Protein AF-A0A7S0WQD4-F1 (afdb_monomer_lite)

Radius of gyration: 17.94 Å; chains: 1; bounding box: 53×34×39 Å

Structure (mmCIF, N/CA/C/O backbone):
data_AF-A0A7S0WQD4-F1
#
_entry.id   AF-A0A7S0WQD4-F1
#
loop_
_atom_site.group_PDB
_atom_site.id
_atom_site.type_symbol
_atom_site.label_atom_id
_atom_site.label_alt_id
_atom_site.label_comp_id
_atom_site.label_asym_id
_atom_site.label_entity_id
_atom_site.label_seq_id
_atom_site.pdbx_PDB_ins_code
_atom_site.Cartn_x
_atom_site.Cartn_y
_atom_site.Cartn_z
_atom_site.occupancy
_atom_site.B_iso_or_equiv
_atom_site.auth_seq_id
_atom_site.auth_comp_id
_atom_site.auth_asym_id
_atom_site.auth_atom_id
_atom_site.pdbx_PDB_model_num
ATOM 1 N N . GLU A 1 1 ? 4.208 2.643 -16.995 1.00 65.19 1 GLU A N 1
ATOM 2 C CA . GLU A 1 1 ? 3.955 1.418 -17.785 1.00 65.19 1 GLU A CA 1
ATOM 3 C C . GLU A 1 1 ? 4.575 0.140 -17.191 1.00 65.19 1 GLU A C 1
ATOM 5 O O . GLU A 1 1 ? 3.998 -0.411 -16.260 1.00 65.19 1 GLU A O 1
ATOM 10 N N . ALA A 1 2 ? 5.738 -0.353 -17.652 1.00 73.69 2 ALA A N 1
ATOM 11 C CA . ALA A 1 2 ? 6.210 -1.702 -17.290 1.00 73.69 2 ALA A CA 1
ATOM 12 C C . ALA A 1 2 ? 6.455 -1.903 -15.780 1.00 73.69 2 ALA A C 1
ATOM 14 O O . ALA A 1 2 ? 5.956 -2.863 -15.207 1.00 73.69 2 ALA A O 1
ATOM 15 N N . ARG A 1 3 ? 7.162 -0.982 -15.107 1.00 71.12 3 ARG A N 1
ATOM 16 C CA . ARG A 1 3 ? 7.429 -1.081 -13.654 1.00 71.12 3 ARG A CA 1
ATOM 17 C C . ARG A 1 3 ? 6.155 -1.086 -12.817 1.00 71.12 3 ARG A C 1
ATOM 19 O O . ARG A 1 3 ? 6.072 -1.823 -11.846 1.00 71.12 3 ARG A O 1
ATOM 26 N N . GLU A 1 4 ? 5.170 -0.283 -13.198 1.00 69.19 4 GLU A N 1
ATOM 27 C CA . GLU A 1 4 ? 3.896 -0.192 -12.482 1.00 69.19 4 GLU A CA 1
ATOM 28 C C . GLU A 1 4 ? 3.132 -1.507 -12.585 1.00 69.19 4 GLU A C 1
ATOM 30 O O . GLU A 1 4 ? 2.731 -2.060 -11.566 1.00 69.19 4 GLU A O 1
ATOM 35 N N . HIS A 1 5 ? 3.051 -2.085 -13.787 1.00 74.25 5 HIS A N 1
ATOM 36 C CA . HIS A 1 5 ? 2.443 -3.399 -13.973 1.00 74.25 5 HIS A CA 1
ATOM 37 C C . HIS A 1 5 ? 3.157 -4.476 -13.149 1.00 74.25 5 HIS A C 1
ATOM 39 O O . HIS A 1 5 ? 2.519 -5.257 -12.452 1.00 74.25 5 HIS A O 1
ATOM 45 N N . VAL A 1 6 ? 4.490 -4.487 -13.164 1.00 77.69 6 VAL A N 1
ATOM 46 C CA . VAL A 1 6 ? 5.286 -5.459 -12.409 1.00 77.69 6 VAL A CA 1
ATOM 47 C C . VAL A 1 6 ? 5.073 -5.343 -10.899 1.00 77.69 6 VAL A C 1
ATOM 49 O O . VAL A 1 6 ? 4.974 -6.364 -10.221 1.00 77.69 6 VAL A O 1
ATOM 52 N N . ARG A 1 7 ? 4.941 -4.121 -10.377 1.00 74.19 7 ARG A N 1
ATOM 53 C CA . ARG A 1 7 ? 4.659 -3.875 -8.958 1.00 74.19 7 ARG A CA 1
ATOM 54 C C . ARG A 1 7 ? 3.282 -4.403 -8.551 1.00 74.19 7 ARG A C 1
ATOM 56 O O . ARG A 1 7 ? 3.167 -5.003 -7.486 1.00 74.19 7 ARG A O 1
ATOM 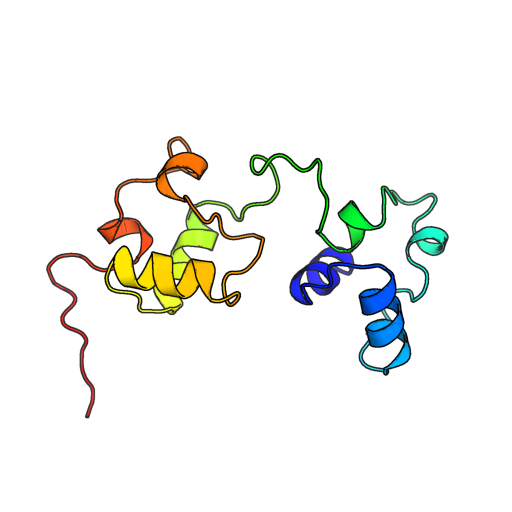63 N N . THR A 1 8 ? 2.266 -4.318 -9.420 1.00 69.75 8 THR A N 1
ATOM 64 C CA . THR A 1 8 ? 0.934 -4.900 -9.129 1.00 69.75 8 THR A CA 1
ATOM 65 C C . THR A 1 8 ? 0.939 -6.423 -8.960 1.00 69.75 8 THR A C 1
ATOM 67 O O . THR A 1 8 ? 0.036 -6.967 -8.331 1.00 69.75 8 THR A O 1
ATOM 70 N N . LEU A 1 9 ? 1.961 -7.120 -9.470 1.00 75.44 9 LEU A N 1
ATOM 71 C CA . LEU A 1 9 ? 2.083 -8.576 -9.347 1.00 75.44 9 LEU A CA 1
ATOM 72 C C . LEU A 1 9 ? 2.540 -9.023 -7.950 1.00 75.44 9 LEU A C 1
ATOM 74 O O . LEU A 1 9 ? 2.448 -10.207 -7.638 1.00 75.44 9 LEU A O 1
ATOM 78 N N . GLY A 1 10 ? 3.057 -8.105 -7.123 1.00 71.44 10 GLY A N 1
ATOM 79 C CA . GLY A 1 10 ? 3.490 -8.401 -5.754 1.00 71.44 10 GLY A CA 1
ATOM 80 C C . GLY A 1 10 ? 4.676 -9.367 -5.653 1.00 71.44 10 GLY A C 1
ATOM 81 O O . GLY A 1 10 ? 4.857 -10.004 -4.619 1.00 71.44 10 GLY A O 1
ATOM 82 N N . LEU A 1 11 ? 5.474 -9.503 -6.714 1.00 81.06 11 LEU A N 1
ATOM 83 C CA . LEU A 1 11 ? 6.598 -10.440 -6.769 1.00 81.06 11 LEU A CA 1
ATOM 84 C C . LEU A 1 11 ? 7.733 -9.941 -5.874 1.00 81.06 11 LEU A C 1
ATOM 86 O O . LEU A 1 11 ? 8.248 -8.847 -6.084 1.00 81.06 11 LEU A O 1
ATOM 90 N N . THR A 1 12 ? 8.169 -10.756 -4.913 1.00 74.56 12 THR A N 1
ATOM 91 C CA . THR A 1 12 ? 9.168 -10.346 -3.906 1.00 74.56 12 THR A CA 1
ATOM 92 C C . THR A 1 12 ? 10.559 -10.926 -4.131 1.00 74.56 12 THR A C 1
ATOM 94 O O . THR A 1 12 ? 11.452 -10.809 -3.289 1.00 74.56 12 THR A O 1
ATOM 97 N N . SER A 1 13 ? 10.770 -11.580 -5.270 1.00 76.00 13 SER A N 1
ATOM 98 C CA . SER A 1 13 ? 12.041 -12.205 -5.593 1.00 76.00 13 SER A CA 1
ATOM 99 C C . SER A 1 13 ? 12.278 -12.261 -7.092 1.00 76.00 13 SER A C 1
ATOM 101 O O . SER A 1 13 ? 11.367 -12.503 -7.883 1.00 76.00 13 SER A O 1
ATOM 103 N N . LYS A 1 14 ? 13.552 -12.173 -7.487 1.00 81.06 14 LYS A N 1
ATOM 104 C CA . LYS A 1 14 ? 13.995 -12.503 -8.847 1.00 81.06 14 LYS A CA 1
ATOM 105 C C . LYS A 1 14 ? 13.522 -13.900 -9.268 1.00 81.06 14 LYS A C 1
ATOM 107 O O . LYS A 1 14 ? 13.241 -14.114 -10.442 1.00 81.06 14 LYS A O 1
ATOM 112 N N . LYS A 1 15 ? 13.425 -14.845 -8.326 1.00 80.50 15 LYS A N 1
ATOM 113 C CA . LYS A 1 15 ? 12.931 -16.195 -8.615 1.00 80.50 15 LYS A CA 1
ATOM 114 C C . LYS A 1 15 ? 11.462 -16.167 -9.051 1.00 80.50 15 LYS A C 1
ATOM 116 O O . LYS A 1 15 ? 11.152 -16.671 -10.123 1.00 80.50 15 LYS A O 1
ATOM 121 N N . GLU A 1 16 ? 10.604 -15.508 -8.274 1.00 82.38 16 GLU A N 1
ATOM 122 C CA . GLU A 1 16 ? 9.178 -15.347 -8.593 1.00 82.38 16 GLU A CA 1
ATOM 123 C C . GLU A 1 16 ? 8.988 -14.604 -9.923 1.00 82.38 16 GLU A C 1
ATOM 125 O O . GLU A 1 16 ? 8.171 -15.003 -10.750 1.00 82.38 16 GLU A O 1
ATOM 130 N N . TRP A 1 17 ? 9.816 -13.584 -10.182 1.00 85.81 17 TRP A N 1
ATOM 131 C CA . TRP A 1 17 ? 9.870 -12.910 -11.479 1.00 85.81 17 TRP A CA 1
ATOM 132 C C . TRP A 1 17 ? 10.179 -13.857 -12.631 1.00 85.81 17 TRP A C 1
ATOM 134 O O . TRP A 1 17 ? 9.510 -13.810 -13.659 1.00 85.81 17 TRP A O 1
ATOM 144 N N . GLN A 1 18 ? 11.196 -14.704 -12.487 1.00 84.56 18 GLN A N 1
ATOM 145 C CA . GLN A 1 18 ? 11.561 -15.647 -13.536 1.00 84.56 18 GLN A CA 1
ATOM 146 C C . GLN A 1 18 ? 10.442 -16.658 -13.776 1.00 84.56 18 GLN A C 1
ATOM 148 O O . GLN A 1 18 ? 10.095 -16.877 -14.931 1.00 84.56 18 GLN A O 1
ATOM 153 N N . GLU A 1 19 ? 9.845 -17.212 -12.719 1.00 86.19 19 GLU A N 1
ATOM 154 C CA . GLU A 1 19 ? 8.729 -18.162 -12.817 1.00 86.19 19 GLU A CA 1
ATOM 155 C C . GLU A 1 19 ? 7.512 -17.533 -13.514 1.00 86.19 19 GLU A C 1
ATOM 157 O O . GLU A 1 19 ? 6.983 -18.102 -14.4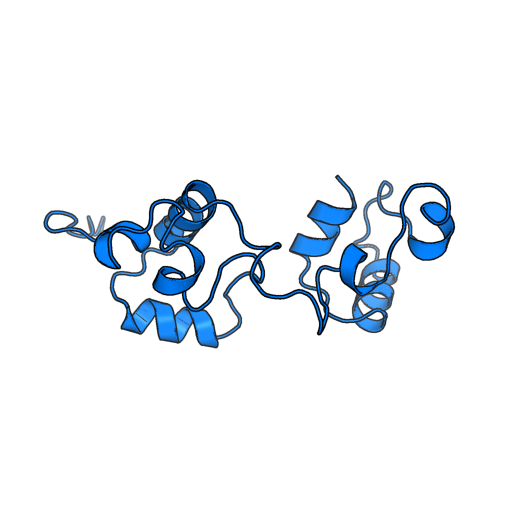72 1.00 86.19 19 GLU A O 1
ATOM 162 N N . TRP A 1 20 ? 7.130 -16.312 -13.131 1.00 85.50 20 TRP A N 1
ATOM 163 C CA .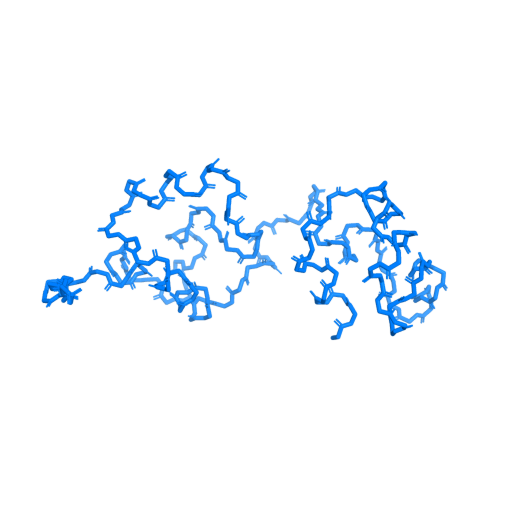 TRP A 1 20 ? 6.068 -15.565 -13.807 1.00 85.50 20 TRP A CA 1
ATOM 164 C C . TRP A 1 20 ? 6.432 -15.234 -15.263 1.00 85.50 20 TRP A C 1
ATOM 166 O O . TRP A 1 20 ? 5.635 -15.466 -16.173 1.00 85.50 20 TRP A O 1
ATOM 176 N N . SER A 1 21 ? 7.657 -14.769 -15.515 1.00 84.06 21 SER A N 1
ATOM 177 C CA . SER A 1 21 ? 8.117 -14.367 -16.848 1.00 84.06 21 SER A CA 1
ATOM 178 C C . SER A 1 21 ? 8.157 -15.529 -17.844 1.00 84.06 21 SER A C 1
ATOM 180 O O . SER A 1 21 ? 8.002 -15.284 -19.044 1.00 84.06 21 SER A O 1
ATOM 182 N N . VAL A 1 22 ? 8.402 -16.763 -17.386 1.00 83.06 22 VAL A N 1
ATOM 183 C CA . VAL A 1 22 ? 8.419 -17.965 -18.242 1.00 83.06 22 VAL A CA 1
ATOM 184 C C . VAL A 1 22 ? 7.061 -18.662 -18.325 1.00 83.06 22 VAL A C 1
ATOM 186 O O . VAL A 1 22 ? 6.854 -19.444 -19.247 1.00 83.06 22 VAL A O 1
ATOM 189 N N . SER A 1 23 ? 6.117 -18.350 -17.428 1.00 82.44 23 SER A N 1
ATOM 190 C CA . SER A 1 23 ? 4.756 -18.916 -17.438 1.00 82.44 23 SER A CA 1
ATOM 191 C C . SER A 1 23 ? 3.919 -18.535 -18.669 1.00 82.44 23 SER A C 1
ATOM 193 O O . SER A 1 23 ? 2.853 -19.100 -18.891 1.00 82.44 23 SER A O 1
ATOM 195 N N . GLY A 1 24 ? 4.381 -17.564 -19.466 1.00 76.81 24 GLY A N 1
ATOM 196 C CA . GLY A 1 24 ? 3.638 -17.012 -20.601 1.00 76.81 24 GLY A CA 1
ATOM 197 C C . GLY A 1 24 ? 2.674 -15.879 -20.228 1.00 76.81 24 GLY A C 1
ATOM 198 O O . GLY A 1 24 ? 2.115 -15.258 -21.124 1.00 76.81 24 GLY A O 1
ATOM 199 N N . ALA A 1 25 ? 2.530 -15.549 -18.939 1.00 78.06 25 ALA A N 1
ATOM 200 C CA . ALA A 1 25 ? 1.708 -14.429 -18.465 1.00 78.06 25 ALA A CA 1
ATOM 201 C C . ALA A 1 25 ? 2.337 -13.038 -18.702 1.00 78.06 25 ALA A C 1
ATOM 203 O O . ALA A 1 25 ? 1.689 -12.021 -18.467 1.00 78.06 25 ALA A O 1
ATOM 204 N N . ARG A 1 26 ? 3.595 -12.981 -19.161 1.00 84.94 26 ARG A N 1
ATOM 205 C CA . ARG A 1 26 ? 4.332 -11.734 -19.400 1.00 84.94 26 ARG A CA 1
ATOM 206 C C . ARG A 1 26 ? 3.853 -11.034 -20.684 1.00 84.94 26 ARG A C 1
ATOM 208 O O . ARG A 1 26 ? 4.004 -11.612 -21.764 1.00 84.94 26 ARG A O 1
ATOM 215 N N . PRO A 1 27 ? 3.378 -9.777 -20.608 1.00 82.56 27 PRO A N 1
ATOM 216 C CA . PRO A 1 27 ? 3.090 -8.954 -21.781 1.00 82.56 27 PRO A CA 1
ATOM 217 C C . PRO A 1 27 ? 4.325 -8.752 -22.665 1.00 82.56 27 PRO A C 1
ATOM 219 O O . PRO A 1 27 ? 5.448 -8.678 -22.167 1.00 82.56 27 PRO A O 1
ATOM 222 N N . HIS A 1 28 ? 4.124 -8.587 -23.975 1.00 79.25 28 HIS A N 1
ATOM 223 C CA . HIS A 1 28 ? 5.228 -8.361 -24.919 1.00 79.25 28 HIS A CA 1
ATOM 224 C C . HIS A 1 28 ? 6.038 -7.091 -24.596 1.00 79.25 28 HIS A C 1
ATOM 226 O O . HIS A 1 28 ? 7.243 -7.060 -24.829 1.00 79.25 28 HIS A O 1
ATOM 232 N N . ASP A 1 29 ? 5.382 -6.080 -24.021 1.00 79.62 29 ASP A N 1
ATOM 233 C CA . ASP A 1 29 ? 5.978 -4.791 -23.649 1.00 79.62 29 ASP A CA 1
ATOM 234 C C . ASP A 1 29 ? 6.944 -4.881 -22.451 1.00 79.62 29 ASP A C 1
ATOM 236 O O . ASP A 1 29 ? 7.819 -4.040 -22.262 1.00 79.62 29 ASP A O 1
ATOM 240 N N . ILE A 1 30 ? 6.837 -5.942 -21.647 1.00 83.06 30 ILE A N 1
ATOM 241 C CA . ILE A 1 30 ? 7.667 -6.135 -20.458 1.00 83.06 30 ILE A CA 1
ATOM 242 C C . ILE A 1 30 ? 8.824 -7.060 -20.821 1.00 83.06 30 ILE A C 1
ATOM 244 O O . ILE A 1 30 ? 8.563 -8.223 -21.113 1.00 83.06 30 ILE A O 1
ATOM 248 N N . PRO A 1 31 ? 10.098 -6.638 -20.780 1.00 83.31 31 PRO A N 1
ATOM 249 C CA . PRO A 1 31 ? 11.223 -7.503 -21.131 1.00 83.31 31 PRO A CA 1
ATOM 250 C C . PRO A 1 31 ? 11.435 -8.619 -20.099 1.00 83.31 31 PRO A C 1
ATOM 252 O O . PRO A 1 31 ? 11.244 -8.428 -18.902 1.00 83.31 31 PRO A O 1
ATOM 255 N N . SER A 1 32 ? 11.888 -9.794 -20.547 1.00 83.00 32 SER A N 1
ATOM 256 C CA . SER A 1 32 ? 12.211 -10.917 -19.650 1.00 83.00 32 SER A CA 1
ATOM 257 C C . SER A 1 32 ? 13.465 -10.656 -18.804 1.00 83.00 32 SER A C 1
ATOM 259 O O . SER A 1 32 ? 13.590 -11.174 -17.695 1.00 83.00 32 SER A O 1
ATOM 261 N N . HIS A 1 33 ? 14.384 -9.835 -19.328 1.00 85.19 33 HIS A N 1
ATOM 262 C CA . HIS A 1 33 ? 15.639 -9.427 -18.690 1.00 85.19 33 HIS A CA 1
ATOM 263 C C . HIS A 1 33 ? 15.706 -7.897 -18.565 1.00 85.19 33 HIS A C 1
ATOM 265 O O . HIS A 1 33 ? 16.485 -7.246 -19.267 1.00 85.19 33 HIS A O 1
ATOM 271 N N . PRO A 1 34 ? 14.883 -7.302 -17.686 1.00 84.62 34 PRO A N 1
ATOM 272 C CA . PRO A 1 34 ? 14.798 -5.852 -17.544 1.00 84.62 34 PRO A CA 1
ATOM 273 C C . PRO A 1 34 ? 16.122 -5.233 -17.064 1.00 84.62 34 PRO A C 1
ATOM 275 O O . PRO A 1 34 ? 16.423 -4.102 -17.433 1.00 84.62 34 PRO A O 1
ATOM 278 N N . ASP A 1 35 ? 16.963 -5.991 -16.347 1.00 81.75 35 ASP A N 1
ATOM 279 C CA . ASP A 1 35 ? 18.311 -5.569 -15.932 1.00 81.75 35 ASP A CA 1
ATOM 280 C C . ASP A 1 35 ? 19.277 -5.307 -17.088 1.00 81.75 35 ASP A C 1
ATOM 282 O O . ASP A 1 35 ? 20.237 -4.545 -16.960 1.00 81.75 35 ASP A O 1
ATOM 286 N N . THR A 1 36 ? 19.032 -5.961 -18.219 1.00 85.50 36 THR A N 1
ATOM 287 C CA . THR A 1 36 ? 19.856 -5.840 -19.414 1.00 85.50 36 THR A CA 1
ATOM 288 C C . THR A 1 36 ? 19.218 -4.863 -20.387 1.00 85.50 36 THR A C 1
ATOM 290 O O . THR A 1 36 ? 19.928 -4.015 -20.919 1.00 85.50 36 THR A O 1
ATOM 293 N N . THR A 1 37 ? 17.893 -4.923 -20.561 1.00 86.56 37 THR A N 1
ATOM 294 C CA . THR A 1 37 ? 17.145 -3.981 -21.404 1.00 86.56 37 THR A CA 1
ATOM 295 C C . THR A 1 37 ? 17.301 -2.552 -20.898 1.00 86.56 37 THR A C 1
ATOM 297 O O . THR A 1 37 ? 17.802 -1.707 -21.624 1.00 86.56 37 THR A O 1
ATOM 300 N N . TYR A 1 38 ? 16.996 -2.293 -19.625 1.00 82.50 38 TYR A N 1
ATOM 301 C CA . TYR A 1 38 ? 17.014 -0.934 -19.080 1.00 82.50 38 TYR A CA 1
ATOM 302 C C . TYR A 1 38 ? 18.364 -0.523 -18.489 1.00 82.50 38 TYR A C 1
ATOM 304 O O . TYR A 1 38 ? 18.448 0.510 -17.823 1.00 82.50 38 TYR A O 1
ATOM 312 N N . ARG A 1 39 ? 19.438 -1.295 -18.715 1.00 80.38 39 ARG A N 1
ATOM 313 C CA . ARG A 1 39 ? 20.760 -1.053 -18.108 1.00 80.38 39 ARG A CA 1
ATOM 314 C C . ARG A 1 39 ? 21.245 0.388 -18.287 1.00 80.38 39 ARG A C 1
ATOM 316 O O . ARG A 1 39 ? 21.796 0.959 -17.355 1.00 80.38 39 ARG A O 1
ATOM 323 N N . ASN A 1 40 ? 21.027 0.958 -19.472 1.00 78.00 40 ASN A N 1
ATOM 324 C CA . ASN A 1 40 ? 21.430 2.327 -19.818 1.00 78.00 40 ASN A CA 1
ATOM 325 C C . ASN A 1 40 ? 20.252 3.319 -19.814 1.00 78.00 40 ASN A C 1
ATOM 327 O O . ASN A 1 40 ? 20.436 4.490 -20.122 1.00 78.00 40 ASN A O 1
ATOM 331 N N . GLU A 1 41 ? 19.054 2.852 -19.461 1.00 73.50 41 GLU A N 1
ATOM 332 C CA . GLU A 1 41 ? 17.789 3.599 -19.523 1.00 73.50 41 GLU A CA 1
ATOM 333 C C . GLU A 1 41 ? 17.169 3.778 -18.124 1.00 73.50 41 GLU A C 1
ATOM 335 O O . GLU A 1 41 ? 15.969 3.991 -17.973 1.00 73.50 41 GLU A O 1
ATOM 340 N N . GLY A 1 42 ? 17.988 3.675 -17.072 1.00 69.56 42 GLY A N 1
ATOM 341 C CA . GLY A 1 42 ? 17.569 3.936 -15.693 1.00 69.56 42 GLY A CA 1
ATOM 342 C C . GLY A 1 42 ? 17.229 2.695 -14.868 1.00 69.56 42 GLY A C 1
ATOM 343 O O . GLY A 1 42 ? 16.477 2.801 -13.898 1.00 69.56 42 GLY A O 1
ATOM 344 N N . TRP A 1 43 ? 17.743 1.515 -15.222 1.00 78.12 43 TRP A N 1
ATOM 345 C CA . TRP A 1 43 ? 17.731 0.352 -14.332 1.00 78.12 43 TRP A CA 1
ATOM 346 C C . TRP A 1 43 ? 18.503 0.643 -13.043 1.00 78.12 43 TRP A C 1
ATOM 348 O O . TRP A 1 43 ? 19.692 0.955 -13.085 1.00 78.12 43 TRP A O 1
ATOM 358 N N . LEU A 1 44 ? 17.837 0.493 -11.897 1.00 74.62 44 LEU A N 1
ATOM 359 C CA . L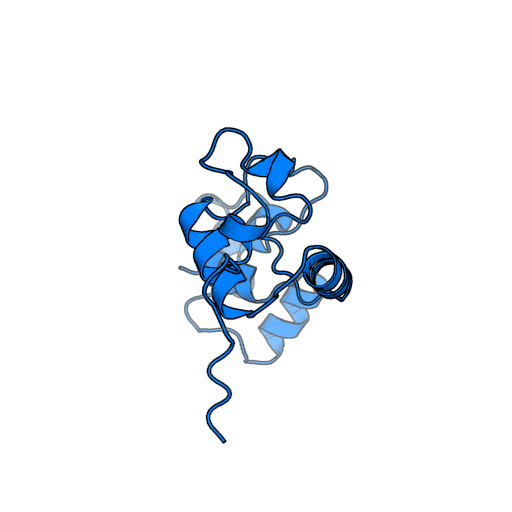EU A 1 44 ? 18.471 0.656 -10.591 1.00 74.62 44 LEU A CA 1
ATOM 360 C C . LEU A 1 44 ? 18.803 -0.701 -9.977 1.00 74.62 44 LEU A C 1
ATOM 362 O O . LEU A 1 44 ? 19.963 -1.015 -9.717 1.00 74.62 44 LEU A O 1
ATOM 366 N N . SER A 1 45 ? 17.782 -1.519 -9.722 1.00 77.75 45 SER A N 1
ATOM 367 C CA . SER A 1 45 ? 17.952 -2.820 -9.079 1.00 77.75 45 SER A CA 1
ATOM 368 C C . SER A 1 45 ? 16.690 -3.679 -9.190 1.00 77.75 45 SER A C 1
ATOM 370 O O . SER A 1 45 ? 15.605 -3.175 -9.471 1.00 77.75 45 SER A O 1
ATOM 372 N N . TRP A 1 46 ? 16.821 -4.980 -8.913 1.00 79.75 46 TRP A N 1
ATOM 373 C CA . TRP A 1 46 ? 15.672 -5.887 -8.800 1.00 79.75 46 TRP A CA 1
ATOM 374 C C . TRP A 1 46 ? 14.632 -5.410 -7.773 1.00 79.75 46 TRP A C 1
ATOM 376 O O . TRP A 1 46 ? 13.454 -5.430 -8.107 1.00 79.75 46 TRP A O 1
ATOM 386 N N . PRO A 1 47 ? 15.032 -4.918 -6.587 1.00 74.94 47 PRO A N 1
ATOM 387 C CA . PRO A 1 47 ? 14.133 -4.237 -5.666 1.00 74.94 47 PRO A CA 1
ATOM 388 C C . PRO A 1 47 ? 13.330 -3.073 -6.235 1.00 74.94 47 PRO A C 1
ATOM 390 O O . PRO A 1 47 ? 12.127 -3.000 -6.021 1.00 74.94 47 PRO A O 1
ATOM 393 N N . ASP A 1 48 ? 13.977 -2.175 -6.975 1.00 77.06 48 ASP A N 1
ATOM 394 C CA . ASP A 1 48 ? 13.311 -1.031 -7.610 1.00 77.06 48 ASP A CA 1
ATOM 395 C C . ASP A 1 48 ? 12.327 -1.479 -8.704 1.00 77.06 48 ASP A C 1
ATOM 397 O O . ASP A 1 48 ? 11.216 -0.952 -8.822 1.00 77.06 48 ASP A O 1
ATOM 401 N N . TRP A 1 49 ? 12.732 -2.484 -9.481 1.00 79.50 49 TRP A N 1
ATOM 402 C CA . TRP A 1 49 ? 11.950 -3.043 -10.577 1.00 79.50 49 TRP A CA 1
ATOM 403 C C . TRP A 1 49 ? 10.721 -3.815 -10.095 1.00 79.50 49 TRP A C 1
ATOM 405 O O . TRP A 1 49 ? 9.624 -3.608 -10.605 1.00 79.50 49 TRP A O 1
ATOM 415 N N . LEU A 1 50 ? 10.914 -4.698 -9.115 1.00 77.62 50 LEU A N 1
ATOM 416 C CA . LEU A 1 50 ? 9.881 -5.574 -8.563 1.00 77.62 50 LEU A CA 1
ATOM 417 C C . LEU A 1 50 ? 9.091 -4.908 -7.427 1.00 77.62 50 LEU A C 1
ATOM 419 O O . LEU A 1 50 ? 8.044 -5.409 -7.040 1.00 77.62 50 LEU A O 1
ATOM 423 N N . GLY A 1 51 ? 9.569 -3.776 -6.905 1.00 68.62 51 GLY A N 1
ATOM 424 C CA . GLY A 1 51 ? 8.914 -3.035 -5.827 1.00 68.62 51 GLY A CA 1
ATOM 425 C C . GLY A 1 51 ? 9.157 -3.588 -4.419 1.00 68.62 51 GLY A C 1
ATOM 426 O O . GLY A 1 51 ? 8.441 -3.203 -3.500 1.00 68.62 51 GLY A O 1
ATOM 427 N N . TYR A 1 52 ? 10.151 -4.462 -4.201 1.00 62.09 52 TYR A N 1
ATOM 428 C CA . TYR A 1 52 ? 10.463 -5.008 -2.869 1.00 62.09 52 TYR A CA 1
ATOM 429 C C . TYR A 1 52 ? 11.914 -4.743 -2.454 1.00 62.09 52 TYR A C 1
ATOM 431 O O . TYR A 1 52 ? 12.850 -5.116 -3.145 1.00 62.09 52 TYR A O 1
ATOM 439 N N . GLY A 1 53 ? 12.163 -4.175 -1.274 1.00 48.81 53 GLY A N 1
ATOM 440 C CA . GLY A 1 53 ? 13.544 -3.982 -0.824 1.00 48.81 53 GLY A CA 1
ATOM 441 C C . GLY A 1 53 ? 13.692 -3.527 0.619 1.00 48.81 53 GLY A C 1
ATOM 442 O O . GLY A 1 53 ? 13.163 -2.493 1.019 1.00 48.81 53 GLY A O 1
ATOM 443 N N . LYS A 1 54 ? 14.501 -4.271 1.384 1.00 41.62 54 LYS A N 1
ATOM 444 C CA . LYS A 1 54 ? 15.049 -3.860 2.685 1.00 41.62 54 LYS A CA 1
ATOM 445 C C . LYS A 1 54 ? 15.951 -2.639 2.454 1.00 41.62 54 LYS A C 1
ATOM 447 O O . LYS A 1 54 ? 17.074 -2.791 1.987 1.00 41.62 54 LYS A O 1
ATOM 452 N N . GLY A 1 55 ? 15.440 -1.442 2.725 1.00 42.00 55 GLY A N 1
ATOM 453 C CA . GLY A 1 55 ? 16.152 -0.180 2.478 1.00 42.00 55 GLY A CA 1
ATOM 454 C C . GLY A 1 55 ? 15.301 0.899 1.812 1.00 42.00 55 GLY A C 1
ATOM 455 O O . GLY A 1 55 ? 15.673 2.067 1.862 1.00 42.00 55 GLY A O 1
ATOM 456 N N . HIS A 1 56 ? 14.126 0.550 1.281 1.00 43.22 56 HIS A N 1
ATOM 457 C CA . HIS A 1 56 ? 13.070 1.537 1.094 1.00 43.22 56 HIS A CA 1
ATOM 458 C C . HIS A 1 56 ? 12.484 1.819 2.472 1.00 43.22 56 HIS A C 1
ATOM 460 O O . HIS A 1 56 ? 11.676 1.050 2.993 1.00 43.22 56 HIS A O 1
ATOM 466 N N . SER A 1 57 ? 12.938 2.901 3.105 1.00 39.72 57 SER A N 1
ATOM 467 C CA . SER A 1 57 ? 12.152 3.487 4.182 1.00 39.72 57 SER A CA 1
ATOM 468 C C . SER A 1 57 ? 10.718 3.654 3.662 1.00 39.72 57 SER A C 1
ATOM 470 O O . SER A 1 57 ? 10.547 4.106 2.526 1.00 39.72 57 SER A O 1
ATOM 472 N N . PRO A 1 58 ? 9.690 3.319 4.457 1.00 47.03 58 PRO A N 1
ATOM 473 C CA . PRO A 1 58 ? 8.276 3.450 4.090 1.00 47.03 58 PRO A CA 1
ATOM 474 C C . PRO A 1 58 ? 7.847 4.892 3.740 1.00 47.03 58 PRO A C 1
ATOM 476 O O . PRO A 1 58 ? 6.678 5.175 3.567 1.00 47.03 58 PRO A O 1
ATOM 479 N N . SER A 1 59 ? 8.770 5.838 3.635 1.00 44.47 59 SER A N 1
ATOM 480 C CA . SER A 1 59 ? 8.515 7.240 3.342 1.00 44.47 59 SER A CA 1
ATOM 481 C C . SER A 1 59 ? 8.427 7.583 1.849 1.00 44.47 59 SER A C 1
ATOM 483 O O . SER A 1 59 ? 8.234 8.752 1.558 1.00 44.47 59 SER A O 1
ATOM 485 N N . ASN A 1 60 ? 8.607 6.640 0.908 1.00 48.75 60 ASN A N 1
ATOM 486 C CA . ASN A 1 60 ? 8.690 6.983 -0.529 1.00 48.75 60 ASN A CA 1
ATOM 487 C C . ASN A 1 60 ? 7.947 6.050 -1.510 1.00 48.75 60 ASN A C 1
ATOM 489 O O . ASN A 1 60 ? 8.153 6.173 -2.715 1.00 48.75 60 ASN A O 1
ATOM 493 N N . VAL A 1 61 ? 7.131 5.099 -1.036 1.00 65.56 61 VAL A N 1
ATOM 494 C CA . VAL A 1 61 ? 6.421 4.129 -1.907 1.00 65.56 61 VAL A CA 1
ATOM 495 C C . VAL A 1 61 ? 5.010 3.834 -1.386 1.00 65.56 61 VAL A C 1
ATOM 497 O O . VAL A 1 61 ? 4.538 2.707 -1.449 1.00 65.56 61 VAL A O 1
ATOM 500 N N . PHE A 1 62 ? 4.348 4.818 -0.785 1.00 74.19 62 PHE A N 1
ATOM 501 C CA . PHE A 1 62 ? 2.922 4.692 -0.506 1.00 74.19 62 PHE A CA 1
ATOM 502 C C . PHE A 1 62 ? 2.144 5.547 -1.489 1.00 74.19 62 PHE A C 1
ATOM 504 O O . PHE A 1 62 ? 2.622 6.608 -1.894 1.00 74.19 62 PHE A O 1
ATOM 511 N N . LEU A 1 63 ? 0.955 5.077 -1.861 1.00 77.44 63 LEU A N 1
ATOM 512 C CA . LEU A 1 63 ? 0.023 5.877 -2.644 1.00 77.44 63 LEU A CA 1
ATOM 513 C C . LEU A 1 63 ? -0.217 7.221 -1.939 1.00 77.44 63 LEU A C 1
ATOM 515 O O . LEU A 1 63 ? -0.207 7.262 -0.701 1.00 77.44 63 LEU A O 1
ATOM 519 N N . PRO A 1 64 ? -0.459 8.310 -2.683 1.00 81.06 64 PRO A N 1
ATOM 520 C CA . PRO A 1 64 ? -0.951 9.551 -2.103 1.00 81.06 64 PRO A CA 1
ATOM 521 C C . PRO A 1 64 ? -2.144 9.278 -1.186 1.00 81.06 64 PRO A C 1
ATOM 523 O O . PRO A 1 64 ? -2.952 8.387 -1.462 1.00 81.06 64 PRO A O 1
ATOM 526 N N . PHE A 1 65 ? -2.266 10.041 -0.098 1.00 82.38 65 PHE A N 1
ATOM 527 C CA . PHE A 1 65 ? -3.316 9.829 0.904 1.00 82.38 65 PHE A CA 1
ATOM 528 C C . PHE A 1 65 ? -4.712 9.682 0.283 1.00 82.38 65 PHE A C 1
ATOM 530 O O . PHE A 1 65 ? -5.473 8.812 0.702 1.00 82.38 65 PHE A O 1
ATOM 537 N N . GLU A 1 66 ? -5.035 10.502 -0.720 1.00 80.81 66 GLU A N 1
ATOM 538 C CA . GLU A 1 66 ? -6.331 10.475 -1.402 1.00 80.81 66 GLU A CA 1
ATOM 539 C C . GLU A 1 66 ? -6.571 9.150 -2.134 1.00 80.81 66 GLU A C 1
ATOM 541 O O . GLU A 1 66 ? -7.564 8.481 -1.848 1.00 80.81 66 GLU A O 1
ATOM 546 N N . GLU A 1 67 ? -5.633 8.714 -2.978 1.00 79.75 67 GLU A N 1
ATOM 547 C CA . GLU A 1 67 ? -5.737 7.444 -3.711 1.00 79.75 67 GLU A CA 1
ATOM 548 C C . GLU A 1 67 ? -5.787 6.243 -2.759 1.00 79.75 67 GLU A C 1
ATOM 550 O O . GLU A 1 67 ? -6.602 5.329 -2.913 1.00 79.75 67 GLU A O 1
ATOM 555 N N . ALA A 1 68 ? -4.951 6.266 -1.718 1.00 87.38 68 ALA A N 1
ATOM 556 C CA . ALA A 1 68 ? -4.909 5.215 -0.715 1.00 87.38 68 ALA A CA 1
ATOM 557 C C . ALA A 1 68 ? -6.234 5.132 0.065 1.00 87.38 68 ALA A C 1
ATOM 559 O O . ALA A 1 68 ? -6.766 4.043 0.281 1.00 87.38 68 ALA A O 1
ATOM 560 N N . ARG A 1 69 ? -6.808 6.278 0.445 1.00 87.88 69 ARG A N 1
ATOM 561 C CA . ARG A 1 69 ? -8.101 6.379 1.137 1.00 87.88 69 ARG A CA 1
ATOM 562 C C . ARG A 1 69 ? -9.247 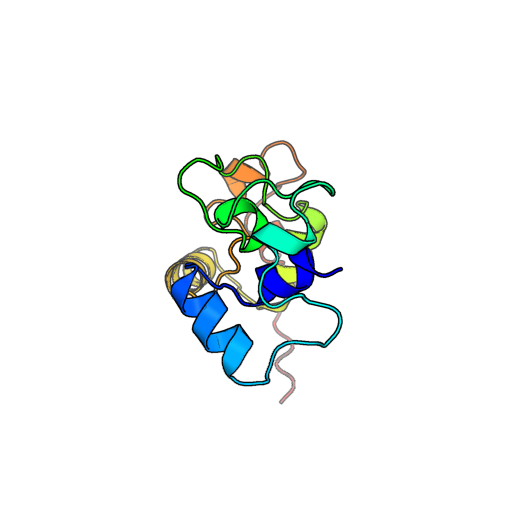5.902 0.258 1.00 87.88 69 ARG A C 1
ATOM 564 O O . ARG A 1 69 ? -10.114 5.182 0.746 1.00 87.88 69 ARG A O 1
ATOM 571 N N . GLU A 1 70 ? -9.269 6.272 -1.019 1.00 85.19 70 GLU A N 1
ATOM 572 C CA . GLU A 1 70 ? -10.282 5.785 -1.958 1.00 85.19 70 GLU A CA 1
ATOM 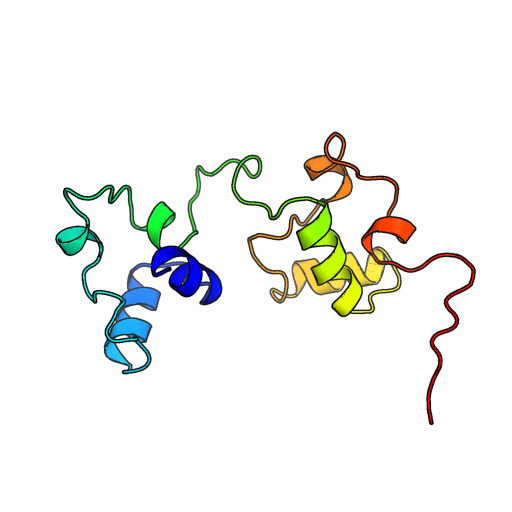573 C C . GLU A 1 70 ? -10.221 4.267 -2.099 1.00 85.19 70 GLU A C 1
ATOM 575 O O . GLU A 1 70 ? -11.245 3.605 -1.930 1.00 85.19 70 GLU A O 1
ATOM 580 N N . HIS A 1 71 ? -9.025 3.705 -2.287 1.00 85.00 71 HIS A N 1
ATOM 581 C CA . HIS A 1 71 ? -8.838 2.259 -2.348 1.00 85.00 71 HIS A CA 1
ATOM 582 C C . HIS A 1 71 ? -9.346 1.569 -1.077 1.00 85.00 71 HIS A C 1
ATOM 584 O O . HIS A 1 71 ? -10.141 0.633 -1.146 1.00 85.00 71 HIS A O 1
ATOM 590 N N . VAL A 1 72 ? -8.957 2.062 0.100 1.00 89.31 72 VAL A N 1
ATOM 591 C CA . VAL A 1 72 ? -9.355 1.466 1.382 1.00 89.31 72 VAL A CA 1
ATOM 592 C C . VAL A 1 72 ? -10.862 1.521 1.618 1.00 89.31 72 VAL A C 1
ATOM 594 O O . VAL A 1 72 ? -11.432 0.576 2.162 1.00 89.31 72 VAL A O 1
ATOM 597 N N . ARG A 1 73 ? -11.535 2.576 1.162 1.00 88.50 73 ARG A N 1
ATOM 598 C CA . ARG A 1 73 ? -12.995 2.694 1.260 1.00 88.50 73 ARG A CA 1
ATOM 599 C C . ARG A 1 73 ? -13.733 1.651 0.430 1.00 88.50 73 ARG A C 1
ATOM 601 O O . ARG A 1 73 ? -14.802 1.212 0.845 1.00 88.50 73 ARG A O 1
ATOM 608 N N . THR A 1 74 ? -13.162 1.206 -0.692 1.00 83.88 74 THR A N 1
ATOM 609 C CA . THR A 1 74 ? -13.762 0.123 -1.495 1.00 83.88 74 THR A CA 1
ATOM 610 C C . THR A 1 74 ? -13.806 -1.217 -0.758 1.00 83.88 74 THR A C 1
ATOM 612 O O . THR A 1 74 ? -14.640 -2.059 -1.081 1.00 83.88 74 THR A O 1
ATOM 615 N N . LEU A 1 75 ? -12.963 -1.406 0.264 1.00 86.12 75 LEU A N 1
ATOM 616 C CA . LEU A 1 75 ? -12.914 -2.635 1.058 1.00 86.12 75 LEU A CA 1
ATOM 617 C C . LEU A 1 75 ? -14.099 -2.764 2.028 1.00 86.12 75 LEU A C 1
ATOM 619 O O . LEU A 1 75 ? -14.325 -3.846 2.563 1.00 86.12 75 LEU A O 1
ATOM 623 N N . GLY A 1 76 ? -14.834 -1.675 2.290 1.00 85.50 76 GLY A N 1
ATOM 624 C CA . GLY A 1 76 ? -16.004 -1.683 3.174 1.00 85.50 76 GLY A CA 1
ATOM 625 C C . GLY A 1 76 ? -15.691 -1.969 4.647 1.00 85.50 76 GLY A C 1
ATOM 626 O O . GLY A 1 76 ? -16.577 -2.376 5.393 1.00 85.50 76 GLY A O 1
ATOM 627 N N . LEU A 1 77 ? -14.441 -1.775 5.077 1.00 88.50 77 LEU A N 1
ATOM 628 C CA . LEU A 1 77 ? -14.013 -2.007 6.456 1.00 88.50 77 LEU A CA 1
ATOM 629 C C . LEU A 1 77 ? -14.639 -0.955 7.382 1.00 88.50 77 LEU A C 1
ATOM 631 O O . LEU A 1 77 ? -14.522 0.244 7.136 1.00 88.50 77 LEU A O 1
ATOM 635 N N . THR A 1 78 ? -15.268 -1.379 8.477 1.00 85.44 78 THR A N 1
ATOM 636 C CA . THR A 1 78 ? -16.035 -0.475 9.360 1.00 85.44 78 THR A CA 1
ATOM 637 C C . THR A 1 78 ? -15.355 -0.193 10.694 1.00 85.44 78 THR A C 1
ATOM 639 O O . THR A 1 78 ? -15.880 0.532 11.539 1.00 85.44 78 THR A O 1
ATOM 642 N N . SER A 1 79 ? -14.175 -0.768 10.917 1.00 86.94 79 SER A N 1
ATOM 643 C CA . SER A 1 79 ? -13.463 -0.627 12.176 1.00 86.94 79 SER A CA 1
ATOM 644 C C . SER A 1 79 ? -11.961 -0.769 12.009 1.00 86.94 79 SER A C 1
ATOM 646 O O . SER A 1 79 ? -11.460 -1.534 11.184 1.00 86.94 79 SER A O 1
ATOM 648 N N . LYS A 1 80 ? -11.220 -0.097 12.894 1.00 88.00 80 LYS A N 1
ATOM 649 C CA . LYS A 1 80 ? -9.772 -0.281 13.040 1.00 88.00 80 LYS A CA 1
ATOM 650 C C . LYS A 1 80 ? -9.399 -1.752 13.267 1.00 88.00 80 LYS A C 1
ATOM 652 O O . LYS A 1 80 ? -8.341 -2.180 12.823 1.00 88.00 80 LYS A O 1
ATOM 657 N N . LYS A 1 81 ? -10.250 -2.523 13.951 1.00 87.44 81 LYS A N 1
ATOM 658 C CA . LYS A 1 81 ? -9.997 -3.951 14.173 1.00 87.44 81 LYS A CA 1
ATOM 659 C C . LYS A 1 81 ? -9.994 -4.722 12.849 1.00 87.44 81 LYS A C 1
ATOM 661 O O . LYS A 1 81 ? -9.025 -5.415 12.565 1.00 87.44 81 LYS A O 1
ATOM 666 N N . GLU A 1 82 ? -11.017 -4.519 12.020 1.00 88.75 82 GLU A N 1
ATOM 667 C CA . GLU A 1 82 ? -11.118 -5.147 10.696 1.00 88.75 82 GLU A CA 1
ATOM 668 C C . GLU A 1 82 ? -9.963 -4.719 9.788 1.00 88.75 82 GLU A C 1
ATOM 670 O O . GLU A 1 82 ? -9.380 -5.546 9.094 1.00 88.75 82 GLU A O 1
ATOM 675 N N . TRP A 1 83 ? -9.562 -3.444 9.860 1.00 91.00 83 TRP A N 1
ATOM 676 C CA . TRP A 1 83 ? -8.355 -2.961 9.192 1.00 91.00 83 TRP A CA 1
ATOM 677 C C . TRP A 1 83 ? -7.107 -3.727 9.609 1.00 91.00 83 TRP A C 1
ATOM 679 O O . TRP A 1 83 ? -6.317 -4.119 8.756 1.00 91.00 83 TRP A O 1
ATOM 689 N N . GLN A 1 84 ? -6.905 -3.935 10.910 1.00 88.56 84 GLN A N 1
ATOM 690 C CA . GLN A 1 84 ? -5.743 -4.668 11.400 1.00 88.56 84 GLN A CA 1
ATOM 691 C C . GLN A 1 84 ? -5.770 -6.120 10.926 1.00 88.56 84 GLN A C 1
ATOM 693 O O . GLN A 1 84 ? -4.753 -6.593 10.431 1.00 88.56 84 GLN A O 1
ATOM 698 N N . GLU A 1 85 ? -6.917 -6.795 11.020 1.00 88.56 85 GLU A N 1
ATOM 699 C CA . GLU A 1 85 ? -7.091 -8.179 10.564 1.00 88.56 85 GLU A CA 1
ATOM 700 C C . GLU A 1 85 ? -6.823 -8.312 9.056 1.00 88.56 85 GLU A C 1
ATOM 702 O O . GLU A 1 85 ? -6.024 -9.153 8.639 1.00 88.56 85 GLU A O 1
ATOM 707 N N . TRP A 1 86 ? -7.383 -7.419 8.238 1.00 87.19 86 TRP A N 1
ATOM 708 C CA . TRP A 1 86 ? -7.106 -7.360 6.802 1.00 87.19 86 TRP A CA 1
ATOM 709 C C . TRP A 1 86 ? -5.633 -7.035 6.513 1.00 87.19 86 TRP A C 1
ATOM 711 O O . TRP A 1 86 ? -4.986 -7.717 5.718 1.00 87.19 86 TRP A O 1
ATOM 721 N N . SER A 1 87 ? -5.059 -6.057 7.215 1.00 83.69 87 SER A N 1
ATOM 722 C CA . SER A 1 87 ? -3.678 -5.610 7.015 1.00 83.69 87 SER A CA 1
ATOM 723 C C . SER A 1 87 ? -2.643 -6.694 7.320 1.00 83.69 87 SER A C 1
ATOM 725 O O . SER A 1 87 ? -1.559 -6.656 6.733 1.00 83.69 87 SER A O 1
ATOM 727 N N . VAL A 1 88 ? -2.932 -7.616 8.245 1.00 80.81 88 VAL A N 1
ATOM 728 C CA . VAL A 1 88 ? -2.037 -8.736 8.592 1.00 80.81 88 VAL A CA 1
ATOM 729 C C . VAL A 1 88 ? -2.346 -10.018 7.820 1.00 80.81 88 VAL A C 1
ATOM 731 O O . VAL A 1 88 ? -1.509 -10.913 7.796 1.00 80.81 88 VAL A O 1
ATOM 734 N N . SER A 1 89 ? -3.501 -10.102 7.151 1.00 79.12 89 SER A N 1
ATOM 735 C CA . SER A 1 89 ? -3.897 -11.270 6.346 1.00 79.12 89 SER A CA 1
ATOM 736 C C . SER A 1 89 ? -3.024 -11.507 5.105 1.00 79.12 89 SER A C 1
ATOM 738 O O . SER A 1 89 ? -3.101 -12.567 4.493 1.00 79.12 89 SER A O 1
ATOM 740 N N . GLY A 1 90 ? -2.209 -10.519 4.719 1.00 72.94 90 GLY A N 1
ATOM 741 C CA . GLY A 1 90 ? -1.434 -10.532 3.476 1.00 72.94 90 GLY A CA 1
ATOM 742 C C . GLY A 1 90 ? -2.188 -9.973 2.265 1.00 72.94 90 GLY A C 1
ATOM 743 O O . GLY A 1 90 ? -1.575 -9.784 1.223 1.00 72.94 90 GLY A O 1
ATOM 744 N N . ALA A 1 91 ? -3.476 -9.636 2.402 1.00 74.25 91 ALA A N 1
ATOM 745 C CA . ALA A 1 91 ? -4.274 -9.018 1.337 1.00 74.25 91 ALA A CA 1
ATOM 746 C C . ALA A 1 91 ? -3.990 -7.516 1.128 1.00 74.25 91 ALA A C 1
ATOM 748 O O . ALA A 1 91 ? -4.485 -6.926 0.169 1.00 74.25 91 ALA A O 1
ATOM 749 N N . ARG A 1 92 ? -3.217 -6.882 2.022 1.00 84.38 92 ARG A N 1
ATOM 750 C CA . ARG A 1 92 ? -2.873 -5.459 1.926 1.00 84.38 92 ARG A CA 1
ATOM 751 C C . ARG A 1 92 ? -1.815 -5.223 0.842 1.00 84.38 92 ARG A C 1
ATOM 753 O O . ARG A 1 92 ? -0.716 -5.767 0.975 1.00 84.38 92 ARG A O 1
ATOM 760 N N . PRO A 1 93 ? -2.087 -4.356 -0.151 1.00 77.44 93 PRO A N 1
ATOM 761 C CA . PRO A 1 93 ? -1.083 -3.936 -1.120 1.00 77.44 93 PRO A CA 1
ATOM 762 C C . PRO A 1 93 ? 0.123 -3.293 -0.435 1.00 77.44 93 PRO A C 1
ATOM 764 O O . PRO A 1 93 ? -0.010 -2.605 0.579 1.00 77.44 93 PRO A O 1
ATOM 767 N N . HIS A 1 94 ? 1.308 -3.489 -1.003 1.00 71.69 94 HIS A N 1
ATOM 768 C CA . HIS A 1 94 ? 2.544 -2.927 -0.459 1.00 71.69 94 HIS A CA 1
ATOM 769 C C . HIS A 1 94 ? 2.548 -1.389 -0.476 1.00 71.69 94 HIS A C 1
ATOM 771 O O . HIS A 1 94 ? 3.128 -0.782 0.425 1.00 71.69 94 HIS A O 1
ATOM 777 N N . ASP A 1 95 ? 1.826 -0.781 -1.421 1.00 75.19 95 ASP A N 1
ATOM 778 C CA . ASP A 1 95 ? 1.662 0.670 -1.567 1.00 75.19 95 ASP A CA 1
ATOM 779 C C . ASP A 1 95 ? 0.670 1.292 -0.568 1.00 75.19 95 ASP A C 1
ATOM 781 O O . ASP A 1 95 ? 0.503 2.511 -0.528 1.00 75.19 95 ASP A O 1
ATOM 785 N N . ILE A 1 96 ? 0.011 0.481 0.266 1.00 85.38 96 ILE A N 1
ATOM 786 C CA . ILE A 1 96 ? -0.873 0.953 1.334 1.00 85.38 96 ILE A CA 1
ATOM 787 C C . ILE A 1 96 ? -0.165 0.759 2.676 1.00 85.38 96 ILE A C 1
ATOM 789 O O . ILE A 1 96 ? 0.164 -0.377 3.027 1.00 85.38 96 ILE A O 1
ATOM 793 N N . PRO A 1 97 ? 0.051 1.805 3.491 1.00 85.56 97 PRO A N 1
ATOM 794 C CA . PRO A 1 97 ? 0.740 1.670 4.772 1.00 85.56 97 PRO A CA 1
ATOM 795 C C . PRO A 1 97 ? -0.070 0.857 5.782 1.00 85.56 97 PRO A C 1
ATOM 797 O O . PRO A 1 97 ? -1.291 0.938 5.836 1.00 85.56 97 PRO A O 1
ATOM 800 N N . SER A 1 98 ? 0.610 0.114 6.660 1.00 84.81 98 SER A N 1
ATOM 801 C CA . SER A 1 98 ? -0.053 -0.607 7.760 1.00 84.81 98 SER A CA 1
ATOM 802 C C . SER A 1 98 ? -0.501 0.348 8.870 1.00 84.81 98 SER A C 1
ATOM 804 O O . SER A 1 98 ? -1.455 0.065 9.593 1.00 84.81 98 SER A O 1
ATOM 806 N N . HIS A 1 99 ? 0.202 1.480 8.990 1.00 86.81 99 HIS A N 1
ATOM 807 C CA . HIS A 1 99 ? -0.030 2.550 9.961 1.00 86.81 99 HIS A CA 1
ATOM 808 C C . HIS A 1 99 ? -0.308 3.875 9.229 1.00 86.81 99 HIS A C 1
ATOM 810 O O . HIS A 1 99 ? 0.532 4.779 9.252 1.00 86.81 99 HIS A O 1
ATOM 816 N N . PRO A 1 100 ? -1.466 3.999 8.552 1.00 88.94 100 PRO A N 1
ATOM 817 C CA . PRO A 1 100 ? -1.805 5.191 7.774 1.00 88.94 100 PRO A CA 1
ATOM 818 C C . PRO A 1 100 ? -1.875 6.459 8.638 1.00 88.94 100 PRO A C 1
ATOM 820 O O . PRO A 1 100 ? -1.544 7.536 8.156 1.00 88.94 100 PRO A O 1
ATOM 823 N N . ASP A 1 101 ? -2.196 6.334 9.932 1.00 87.75 101 ASP A N 1
ATOM 824 C CA . ASP A 1 101 ? -2.208 7.447 10.895 1.00 87.75 101 ASP A CA 1
ATOM 825 C C . ASP A 1 101 ? -0.844 8.111 11.113 1.00 87.75 101 ASP A C 1
ATOM 827 O O . ASP A 1 101 ? -0.756 9.286 11.475 1.00 87.75 101 ASP A O 1
ATOM 831 N N . THR A 1 102 ? 0.226 7.344 10.921 1.00 85.06 102 THR A N 1
ATOM 832 C CA . THR A 1 102 ? 1.593 7.816 11.109 1.00 85.06 102 THR A CA 1
ATOM 833 C C . THR A 1 102 ? 2.202 8.196 9.771 1.00 85.06 102 THR A C 1
ATOM 835 O O . THR A 1 102 ? 2.857 9.232 9.700 1.00 85.06 102 THR A O 1
ATOM 838 N N . THR A 1 103 ? 1.935 7.415 8.720 1.00 84.31 103 THR A N 1
ATOM 839 C CA . THR A 1 103 ? 2.365 7.727 7.353 1.00 84.31 103 THR A CA 1
ATOM 840 C C . THR A 1 103 ? 1.771 9.051 6.880 1.00 84.31 103 THR A C 1
ATOM 842 O O . THR A 1 103 ? 2.514 9.985 6.615 1.00 84.31 103 THR A O 1
ATOM 845 N N . TYR A 1 104 ? 0.444 9.181 6.880 1.00 86.44 104 TYR A N 1
ATOM 846 C CA . TYR A 1 104 ? -0.244 10.329 6.285 1.00 86.44 104 TYR A CA 1
ATOM 847 C C . TYR A 1 104 ? -0.532 11.459 7.274 1.00 86.44 104 TYR A C 1
ATOM 849 O O . TYR A 1 104 ? -1.352 12.337 6.998 1.00 86.44 104 TYR A O 1
ATOM 857 N N . ARG A 1 105 ? 0.134 11.469 8.438 1.00 83.94 105 ARG A N 1
ATOM 858 C CA . ARG A 1 105 ? -0.100 12.456 9.507 1.00 83.94 105 ARG A CA 1
ATOM 859 C C . ARG A 1 105 ? -0.055 13.901 9.002 1.00 83.94 105 ARG A C 1
ATOM 861 O O . ARG A 1 105 ? -0.832 14.726 9.466 1.00 83.94 105 ARG A O 1
ATOM 868 N N . ASN A 1 106 ? 0.855 14.192 8.072 1.00 78.94 106 ASN A N 1
ATOM 869 C CA . ASN A 1 106 ? 1.042 15.522 7.485 1.00 78.94 106 ASN A CA 1
ATOM 870 C C . ASN A 1 106 ? 0.503 15.622 6.044 1.00 78.94 106 ASN A C 1
ATOM 872 O O . ASN A 1 106 ? 0.744 16.621 5.378 1.00 78.94 106 ASN A O 1
ATOM 876 N N . GLU A 1 107 ? -0.209 14.598 5.567 1.00 75.69 107 GLU A N 1
ATOM 877 C CA . GLU A 1 107 ? -0.656 14.448 4.171 1.00 75.69 107 GLU A CA 1
ATOM 878 C C . GLU A 1 107 ? -2.188 14.384 4.046 1.00 75.69 107 GLU A C 1
ATOM 880 O O . GLU A 1 107 ? -2.717 13.983 3.016 1.00 75.69 107 GLU A O 1
ATOM 885 N N . GLY A 1 108 ? -2.917 14.780 5.094 1.00 82.00 108 GLY A N 1
ATOM 886 C CA . GLY A 1 108 ? -4.383 14.844 5.082 1.00 82.00 108 GLY A CA 1
ATOM 887 C C . GLY A 1 108 ? -5.081 13.834 5.989 1.00 82.00 108 GLY A C 1
ATOM 888 O O . GLY A 1 108 ? -6.310 13.822 6.036 1.00 82.00 108 GLY A O 1
ATOM 889 N N . TRP A 1 109 ? -4.340 13.028 6.757 1.00 88.44 109 TRP A N 1
ATOM 890 C CA . TRP A 1 109 ? -4.942 12.145 7.754 1.00 88.44 109 TRP A CA 1
ATOM 891 C C . TRP A 1 109 ? -5.791 12.920 8.772 1.00 88.44 109 TRP A C 1
ATOM 893 O O . TRP A 1 109 ? -5.289 13.780 9.497 1.00 88.44 109 TRP A O 1
ATOM 903 N N . LEU A 1 110 ? -7.069 12.548 8.884 1.00 89.06 110 LEU A N 1
ATOM 904 C CA . LEU A 1 110 ? -7.992 13.112 9.872 1.00 89.06 110 LEU A CA 1
ATOM 905 C C . LEU A 1 110 ? -8.275 12.130 11.009 1.00 89.06 110 LEU A C 1
ATOM 907 O O . LEU A 1 110 ? -8.088 12.441 12.185 1.00 89.06 110 LEU A O 1
ATOM 911 N N . SER A 1 111 ? -8.782 10.943 10.673 1.00 89.50 111 SER A N 1
ATOM 912 C CA . SER A 1 111 ? -9.199 9.940 11.653 1.00 89.50 111 SER A CA 1
ATOM 913 C C . SER A 1 111 ? -9.452 8.579 10.998 1.00 89.50 111 SER A C 1
ATOM 915 O O . SER A 1 111 ? -9.621 8.483 9.787 1.00 89.50 111 SER A O 1
ATOM 917 N N . TRP A 1 112 ? -9.554 7.522 11.808 1.00 89.25 112 TRP A N 1
ATOM 918 C CA . TRP A 1 112 ? -9.946 6.187 11.333 1.00 89.25 112 TRP A CA 1
ATOM 919 C C . TRP A 1 112 ? -11.316 6.150 10.622 1.00 89.25 112 TRP A C 1
ATOM 921 O O . TRP A 1 112 ? -11.380 5.561 9.545 1.00 89.25 112 TRP A O 1
ATOM 931 N N . PRO A 1 113 ? -12.379 6.796 11.150 1.00 89.75 113 PRO A N 1
ATOM 932 C CA . PRO A 1 113 ? -13.645 6.993 10.437 1.00 89.75 113 PRO A CA 1
ATOM 933 C C . PRO A 1 113 ? -13.491 7.598 9.040 1.00 89.75 113 PRO A C 1
ATOM 935 O O . PRO A 1 113 ? -14.132 7.164 8.089 1.00 89.75 113 PRO A O 1
ATOM 938 N N . ASP A 1 114 ? -12.625 8.602 8.910 1.00 89.56 114 ASP A N 1
ATOM 939 C CA . ASP A 1 114 ? -12.363 9.259 7.634 1.00 89.56 114 ASP A CA 1
ATOM 940 C C . ASP A 1 114 ? -11.638 8.327 6.650 1.00 89.56 114 ASP A C 1
ATOM 942 O O . ASP A 1 114 ? -12.068 8.180 5.504 1.00 89.56 114 ASP A O 1
ATOM 946 N N . TRP A 1 115 ? -10.582 7.667 7.121 1.00 90.81 115 TRP A N 1
ATOM 947 C CA . TRP A 1 115 ? -9.759 6.744 6.343 1.00 90.81 115 TRP A CA 1
ATOM 948 C C . TRP A 1 115 ? -10.553 5.555 5.810 1.00 90.81 115 TRP A C 1
ATOM 950 O O . TRP A 1 115 ? -10.523 5.260 4.621 1.00 90.81 115 TRP A O 1
ATOM 960 N N . LEU A 1 116 ? -11.308 4.904 6.692 1.00 89.50 116 LEU A N 1
ATOM 961 C CA . LEU A 1 116 ? -12.096 3.721 6.363 1.00 89.50 116 LEU A CA 1
ATOM 962 C C . LEU A 1 116 ? -13.460 4.084 5.751 1.00 89.50 116 LEU A C 1
ATOM 964 O O . LEU A 1 116 ? -14.148 3.227 5.214 1.00 89.50 116 LEU A O 1
ATOM 968 N N . GLY A 1 117 ? -13.851 5.362 5.799 1.00 84.25 117 GLY A N 1
ATOM 969 C CA . GLY A 1 117 ? -15.101 5.857 5.220 1.00 84.25 117 GLY A CA 1
ATOM 970 C C . GLY A 1 117 ? -16.357 5.553 6.039 1.00 84.25 117 GLY A C 1
ATOM 971 O O . GLY A 1 117 ? -17.457 5.811 5.555 1.00 84.25 117 GLY A O 1
ATOM 972 N N . TYR A 1 118 ? -16.231 5.057 7.274 1.00 72.88 118 TYR A N 1
ATOM 973 C CA . TYR A 1 118 ? -17.374 4.863 8.166 1.00 72.88 118 TYR A CA 1
ATOM 974 C C . TYR A 1 118 ? -17.525 6.067 9.108 1.00 72.88 118 TYR A C 1
ATOM 976 O O . TYR A 1 118 ? -16.757 6.272 10.041 1.00 72.88 118 TYR A O 1
ATOM 984 N N . GLY A 1 119 ? -18.542 6.894 8.881 1.00 62.06 119 GLY A N 1
ATOM 985 C CA . GLY A 1 119 ? -18.902 8.026 9.740 1.00 62.06 119 GLY A CA 1
ATOM 986 C C . GLY A 1 119 ? -20.400 8.018 10.026 1.00 62.06 119 GLY A C 1
ATOM 987 O O . GLY A 1 119 ? -21.176 7.602 9.167 1.00 62.06 119 GLY A O 1
ATOM 988 N N . LYS A 1 120 ? -20.797 8.437 11.242 1.00 50.75 120 LYS A N 1
ATOM 989 C CA . LYS A 1 120 ? -22.190 8.501 11.745 1.00 50.75 120 LYS A CA 1
ATOM 990 C C . LYS A 1 120 ? -23.175 8.898 10.634 1.00 50.75 120 LYS A C 1
ATOM 992 O O . LYS A 1 120 ? -23.290 10.072 10.306 1.00 50.75 120 LYS A O 1
ATOM 997 N N . GLY A 1 121 ? -23.873 7.911 10.077 1.00 52.56 121 GLY A N 1
ATOM 998 C CA . GLY A 1 121 ? -24.812 8.099 8.969 1.00 52.56 121 GLY A CA 1
ATOM 999 C C . GLY A 1 121 ? -24.713 7.032 7.881 1.00 52.56 121 GLY A C 1
ATOM 1000 O O . GLY A 1 121 ? -25.689 6.820 7.172 1.00 52.56 121 GLY A O 1
ATOM 1001 N N . HIS A 1 122 ? -23.595 6.308 7.780 1.00 49.44 122 HIS A N 1
ATOM 1002 C CA . HIS A 1 122 ? -23.503 5.156 6.882 1.00 49.44 122 HIS A CA 1
ATOM 1003 C C . HIS A 1 122 ? -24.088 3.910 7.559 1.00 49.44 122 HIS A C 1
ATOM 1005 O O . HIS A 1 122 ? -23.382 3.057 8.092 1.00 49.44 122 HIS A O 1
ATOM 1011 N N . SER A 1 123 ? -25.417 3.834 7.590 1.00 46.66 123 SER A N 1
ATOM 1012 C CA . SER A 1 123 ? -26.084 2.537 7.649 1.00 46.66 123 SER A CA 1
ATOM 1013 C C . SER A 1 123 ? -25.666 1.776 6.387 1.00 46.66 123 SER A C 1
ATOM 1015 O O . SER A 1 123 ? -25.878 2.317 5.297 1.00 46.66 123 SER A O 1
ATOM 1017 N N . PRO A 1 124 ? -25.073 0.570 6.477 1.00 44.19 124 PRO A N 1
ATOM 1018 C CA . PRO A 1 124 ? -24.920 -0.258 5.294 1.00 44.19 124 PRO A CA 1
ATOM 1019 C C . PRO A 1 124 ? -26.330 -0.470 4.755 1.00 44.19 124 PRO A C 1
ATOM 1021 O O . PRO A 1 124 ? -27.189 -1.041 5.431 1.00 44.19 124 PRO A O 1
ATOM 1024 N N . SER A 1 125 ? -26.601 0.093 3.580 1.00 43.91 125 SER A N 1
ATOM 1025 C CA . SER A 1 125 ? -27.820 -0.201 2.844 1.00 43.91 125 SER A CA 1
ATOM 1026 C C . SER A 1 125 ? -27.685 -1.646 2.405 1.00 43.91 125 SER A C 1
ATOM 1028 O O . SER A 1 125 ? -27.126 -1.952 1.357 1.00 43.91 125 SER A O 1
ATOM 1030 N N . ASN A 1 126 ? -28.108 -2.531 3.302 1.00 44.59 126 ASN A N 1
ATOM 1031 C CA . ASN A 1 126 ? -28.255 -3.949 3.081 1.00 44.59 126 ASN A CA 1
ATOM 1032 C C . ASN A 1 126 ? -29.391 -4.085 2.064 1.00 44.59 126 ASN A C 1
ATOM 1034 O O . ASN A 1 126 ? -30.564 -4.168 2.427 1.00 44.59 126 ASN A O 1
ATOM 1038 N N . VAL A 1 127 ? -29.045 -3.967 0.784 1.00 42.34 127 VAL A N 1
ATOM 1039 C CA . VAL A 1 127 ? -29.943 -4.325 -0.305 1.00 42.34 127 VAL A CA 1
ATOM 1040 C C . VAL A 1 127 ? -30.066 -5.846 -0.270 1.00 42.34 127 VAL A C 1
ATOM 1042 O O . VAL A 1 127 ? -29.089 -6.566 -0.468 1.00 42.34 127 VAL A O 1
ATOM 1045 N N . PHE A 1 128 ? -31.252 -6.283 0.153 1.00 50.91 128 PHE A N 1
ATOM 1046 C CA . PHE A 1 128 ? -31.717 -7.666 0.144 1.00 50.91 128 PHE A CA 1
ATOM 1047 C C . PHE A 1 128 ? -31.873 -8.192 -1.284 1.00 50.91 128 PHE A C 1
ATOM 1049 O O . PHE A 1 128 ? -32.192 -7.372 -2.177 1.00 50.91 128 PHE A O 1
#

Secondary structure (DSSP, 8-state):
-HHHHHHHTT--SHHHHHHHHHTT-S-TTS-S-HHHHTTTTT---HHHHHT--TT--TTSSS--HHHHHHHHHHTT--SHHHHHHHHHTT-S-TTS-S-HHHHTTTTT---HHHHH---TT-------

Sequence (128 aa):
EAREHVRTLGLTSKKEWQEWSVSGARPHDIPSHPDTTYRNEGWLSWPDWLGYGKGHSPSNVFLPFEEAREHVRTLGLTSKKEWQEWSVSGARPHDIPSHPDTTYRNEGWLSWPDWLGYGKGHSPSNVF

pLDDT: mean 76.48, std 13.47, range [39.72, 91.0]

Organism: NCBI:txid1411642

Foldseek 3Di:
DQLVVLLVVVDADPVSLLVCLVVPVDDPPHDSCCCVVCVVVDDDDPCSSNVYDDPPDLQPQADQLVVLLVVLLVVLDQDPVSLLVCLVVPVDRPNHDSCCCVRCVVRDDDDPCSSNVPDPPPPPPPPD